Protein AF-X1E0C2-F1 (afdb_monomer_lite)

pLDDT: mean 84.41, std 10.67, range [43.22, 94.69]

Organism: NCBI:txid412755

Sequence (89 aa):
MQGEESNINSFIKELKKHKSIVKFEKKGNFIFTLNKRPRWMSVYIPLWDKRLIHSKPLIQRSDGTELWELACWDKDPLMHILKGLHEDF

Foldseek 3Di:
DDDDPVVVVVVVVVVVPPPQFPDWDDDPPDIDTDGNDDPVCVLVVLVPPPQKDQPDDWDQDPVRDIDGDIDGPDCVSVVCSVVSVVVSD

Structure (mmCIF, N/CA/C/O backbone):
data_AF-X1E0C2-F1
#
_entry.id   AF-X1E0C2-F1
#
loop_
_atom_site.group_PDB
_atom_site.id
_atom_site.type_symbol
_atom_site.label_atom_id
_atom_site.label_alt_id
_atom_site.label_comp_id
_atom_site.label_asym_id
_atom_site.label_entity_id
_atom_site.label_seq_id
_atom_site.pdbx_PDB_ins_code
_atom_site.Cartn_x
_atom_site.Cartn_y
_atom_site.Cartn_z
_atom_site.occupancy
_atom_site.B_iso_or_equiv
_atom_site.auth_seq_id
_atom_site.auth_comp_id
_atom_site.auth_asym_id
_atom_site.auth_atom_id
_atom_site.pdbx_PDB_model_num
ATOM 1 N N . MET A 1 1 ? -18.223 -2.209 8.174 1.00 70.12 1 MET A N 1
ATOM 2 C CA . MET A 1 1 ? -17.592 -2.875 9.323 1.00 70.12 1 MET A CA 1
ATOM 3 C C . MET A 1 1 ? -18.597 -3.848 9.900 1.00 70.12 1 MET A C 1
ATOM 5 O O . MET A 1 1 ? -19.772 -3.518 9.952 1.00 70.12 1 MET A O 1
ATOM 9 N N . GLN A 1 2 ? -18.150 -5.044 10.252 1.00 77.38 2 GLN A N 1
ATOM 10 C CA . GLN A 1 2 ? -18.974 -6.087 10.861 1.00 77.38 2 GLN A CA 1
ATOM 11 C C . GLN A 1 2 ? -18.342 -6.450 12.209 1.00 77.38 2 GLN A C 1
ATOM 13 O O . GLN A 1 2 ? -17.124 -6.345 12.347 1.00 77.38 2 GLN A O 1
ATOM 18 N N . GLY A 1 3 ? -19.160 -6.822 13.190 1.00 84.00 3 GLY A N 1
ATOM 19 C CA . GLY A 1 3 ? -18.726 -7.121 14.557 1.00 84.00 3 GLY A CA 1
ATOM 20 C C . GLY A 1 3 ? -19.527 -6.353 15.606 1.00 84.00 3 GLY A C 1
ATOM 21 O O . GLY A 1 3 ? -20.376 -5.527 15.271 1.00 84.00 3 GLY A O 1
ATOM 22 N N . GLU A 1 4 ? -19.256 -6.634 16.879 1.00 90.38 4 GLU A N 1
ATOM 23 C CA . GLU A 1 4 ? -19.903 -5.948 17.999 1.00 90.38 4 GLU A CA 1
ATOM 24 C C . GLU A 1 4 ? -19.559 -4.455 18.021 1.00 90.38 4 GLU A C 1
ATOM 26 O O . GLU A 1 4 ? -18.419 -4.044 17.782 1.00 90.38 4 GLU A O 1
ATOM 31 N N . GLU A 1 5 ? -20.549 -3.628 18.348 1.00 88.38 5 GLU A N 1
ATOM 32 C CA . GLU A 1 5 ? -20.420 -2.172 18.319 1.00 88.38 5 GLU A CA 1
ATOM 33 C C . GLU A 1 5 ? -19.343 -1.650 19.288 1.00 88.38 5 GLU A C 1
ATOM 35 O O . GLU A 1 5 ? -18.594 -0.726 18.957 1.00 88.38 5 GLU A O 1
ATOM 40 N N . SER A 1 6 ? -19.202 -2.291 20.451 1.00 90.94 6 SER A N 1
ATOM 41 C CA . SER A 1 6 ? -18.145 -2.031 21.438 1.00 90.94 6 SER A CA 1
ATOM 42 C C . SER A 1 6 ? -16.745 -2.181 20.829 1.00 90.94 6 SER A C 1
ATOM 44 O O . SER A 1 6 ? -15.906 -1.284 20.958 1.00 90.94 6 SER A O 1
ATOM 46 N N . ASN A 1 7 ? -16.516 -3.273 20.099 1.00 91.25 7 ASN A N 1
ATOM 47 C CA . ASN A 1 7 ? -15.239 -3.590 19.466 1.00 91.25 7 ASN A CA 1
ATOM 48 C C . ASN A 1 7 ? -14.933 -2.627 18.317 1.00 91.25 7 ASN A C 1
ATOM 50 O O . ASN A 1 7 ? -13.815 -2.118 18.215 1.00 91.25 7 ASN A O 1
ATOM 54 N N . ILE A 1 8 ? -15.938 -2.299 17.499 1.00 88.12 8 ILE A N 1
ATOM 55 C CA . ILE A 1 8 ? -15.802 -1.322 16.410 1.00 88.12 8 ILE A CA 1
ATOM 56 C C . ILE A 1 8 ? -15.403 0.052 16.965 1.00 88.12 8 ILE A C 1
ATOM 58 O O . ILE A 1 8 ? -14.493 0.701 16.441 1.00 88.12 8 ILE A O 1
ATOM 62 N N . ASN A 1 9 ? -16.055 0.503 18.038 1.00 90.19 9 ASN A N 1
ATOM 63 C CA . ASN A 1 9 ? -15.767 1.799 18.648 1.00 90.19 9 ASN A CA 1
ATOM 64 C C . ASN A 1 9 ? -14.380 1.837 19.302 1.00 90.19 9 ASN A C 1
ATOM 66 O O . ASN A 1 9 ? -13.668 2.835 19.159 1.00 90.19 9 ASN A O 1
ATOM 70 N N . SER A 1 10 ? -13.972 0.746 19.957 1.00 92.44 10 SER A N 1
ATOM 71 C CA . SER A 1 10 ? -12.624 0.603 20.515 1.00 92.44 10 SER A CA 1
ATOM 72 C C . SER A 1 10 ? -11.555 0.671 19.419 1.00 92.44 10 SER A C 1
ATOM 74 O O . SER A 1 10 ? -10.642 1.495 19.493 1.00 92.44 10 SER A O 1
ATOM 76 N N . PHE A 1 11 ? -11.732 -0.085 18.330 1.00 90.88 11 PHE A N 1
ATOM 77 C CA . PHE A 1 11 ? -10.837 -0.057 17.173 1.00 90.88 11 PHE A CA 1
ATOM 78 C C . PHE A 1 11 ? -10.695 1.352 16.584 1.00 90.88 11 PHE A C 1
ATOM 80 O O . PHE A 1 11 ? -9.582 1.828 16.377 1.00 90.88 11 PHE A O 1
ATOM 87 N N . ILE A 1 12 ? -11.808 2.060 16.358 1.00 91.19 12 ILE A N 1
ATOM 88 C CA . ILE A 1 12 ? -11.779 3.429 15.818 1.00 91.19 12 ILE A CA 1
ATOM 89 C C . ILE A 1 12 ? -11.029 4.381 16.759 1.00 91.19 12 ILE A C 1
ATOM 91 O O . ILE A 1 12 ? -10.291 5.252 16.290 1.00 91.19 12 ILE A O 1
ATOM 95 N N . LYS A 1 13 ? -11.226 4.244 18.076 1.00 92.56 13 LYS A N 1
ATOM 96 C CA . LYS A 1 13 ? -10.558 5.078 19.083 1.00 92.56 13 LYS A CA 1
ATOM 97 C C . LYS A 1 13 ? -9.046 4.884 19.047 1.00 92.56 13 LYS A C 1
ATOM 99 O O . LYS A 1 13 ? -8.323 5.876 19.096 1.00 92.56 13 LYS A O 1
ATOM 104 N N . GLU A 1 14 ? -8.579 3.644 18.938 1.00 93.62 14 GLU A N 1
ATOM 105 C CA . GLU A 1 14 ? -7.147 3.353 18.835 1.00 93.62 14 GLU A CA 1
ATOM 106 C C . GLU A 1 14 ? -6.575 3.777 17.483 1.00 93.62 14 GLU A C 1
ATOM 108 O O . GLU A 1 14 ? -5.542 4.444 17.436 1.00 93.62 14 GLU A O 1
ATOM 113 N N . LEU A 1 15 ? -7.286 3.503 16.387 1.00 90.69 15 LEU A N 1
ATOM 114 C CA . LEU A 1 15 ? -6.856 3.872 15.042 1.00 90.69 15 LEU A CA 1
ATOM 115 C C . LEU A 1 15 ? -6.592 5.379 14.931 1.00 90.69 15 LEU A C 1
ATOM 117 O O . LEU A 1 15 ? -5.540 5.779 14.444 1.00 90.69 15 LEU A O 1
ATOM 121 N N . LYS A 1 16 ? -7.486 6.226 15.462 1.00 90.44 16 LYS A N 1
ATOM 122 C CA . LYS A 1 16 ? -7.331 7.694 15.455 1.00 90.44 16 LYS A CA 1
ATOM 123 C C . LYS A 1 16 ? -6.074 8.208 16.166 1.00 90.44 16 LYS A C 1
ATOM 125 O O . LYS A 1 16 ? -5.666 9.333 15.896 1.00 90.44 16 LYS A O 1
ATOM 130 N N . LYS A 1 17 ? -5.468 7.430 17.068 1.00 92.81 17 LYS A N 1
ATOM 131 C CA . LYS A 1 17 ? -4.232 7.821 17.769 1.00 92.81 17 LYS A CA 1
ATOM 132 C C . LYS A 1 17 ? -2.978 7.607 16.920 1.00 92.81 17 LYS A C 1
ATOM 134 O O . LYS A 1 17 ? -1.900 8.056 17.310 1.00 92.81 17 LYS A O 1
ATOM 139 N N . HIS A 1 18 ? -3.083 6.907 15.790 1.00 89.00 18 HIS A N 1
ATOM 140 C CA . HIS A 1 18 ? -1.926 6.583 14.971 1.00 89.00 18 HIS A CA 1
ATOM 141 C C . HIS A 1 18 ? -1.301 7.855 14.377 1.00 89.00 18 HIS A C 1
ATOM 143 O O . HIS A 1 18 ? -1.950 8.599 13.643 1.00 89.00 18 HIS A O 1
ATOM 149 N N . LYS A 1 19 ? -0.013 8.096 14.663 1.00 87.25 19 LYS A N 1
ATOM 150 C CA . LYS A 1 19 ? 0.693 9.354 14.333 1.00 87.25 19 LYS A CA 1
ATOM 151 C C . LYS A 1 19 ? 0.753 9.673 12.834 1.00 87.25 19 LYS A C 1
ATOM 153 O O . LYS A 1 19 ? 0.996 10.822 12.467 1.00 87.25 19 LYS A O 1
ATOM 158 N N . SER A 1 20 ? 0.574 8.673 11.969 1.00 85.75 20 SER A N 1
ATOM 159 C CA . SER A 1 20 ? 0.511 8.894 10.521 1.00 85.75 20 SER A CA 1
ATOM 160 C C . SER A 1 20 ? -0.811 9.513 10.075 1.00 85.75 20 SER A C 1
ATOM 162 O O . SER A 1 20 ? -0.819 10.160 9.037 1.00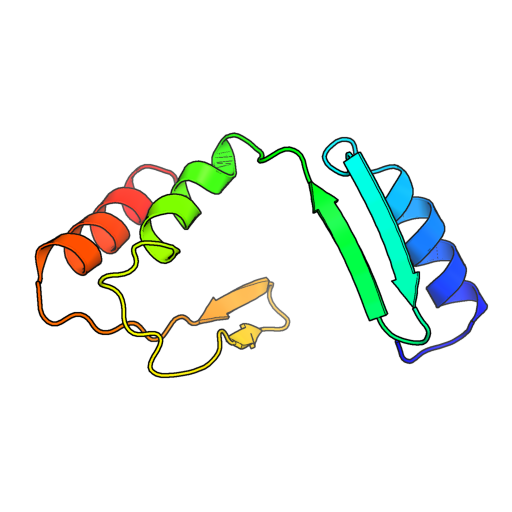 85.75 20 SER A O 1
ATOM 164 N N . ILE A 1 21 ? -1.921 9.346 10.800 1.00 90.75 21 ILE A N 1
ATOM 165 C CA . ILE A 1 21 ? -3.236 9.802 10.335 1.00 90.75 21 ILE A CA 1
ATOM 166 C C . ILE A 1 21 ? -3.350 11.320 10.510 1.00 90.75 21 ILE A C 1
ATOM 168 O O . ILE A 1 21 ? -3.302 11.848 11.616 1.00 90.75 21 ILE A O 1
ATOM 172 N N . VAL A 1 22 ? -3.528 12.025 9.395 1.00 92.00 22 VAL A N 1
ATOM 173 C CA . VAL A 1 22 ? -3.740 13.480 9.314 1.00 92.00 22 VAL A CA 1
ATOM 174 C C . VAL A 1 22 ? -5.224 13.818 9.321 1.00 92.00 22 VAL A C 1
ATOM 176 O O . VAL A 1 22 ? -5.638 14.796 9.935 1.00 92.00 22 VAL A O 1
ATOM 179 N N . LYS A 1 23 ? -6.029 13.016 8.617 1.00 93.44 23 LYS A N 1
ATOM 180 C CA . LYS A 1 23 ? -7.480 13.190 8.521 1.00 93.44 23 LYS A CA 1
ATOM 181 C C . LYS A 1 23 ? -8.161 11.839 8.650 1.00 93.44 23 LYS A C 1
ATOM 183 O O . LYS A 1 23 ? -7.675 10.850 8.109 1.00 93.44 23 LYS A O 1
ATOM 188 N N . PHE A 1 24 ? -9.296 11.814 9.333 1.00 93.94 24 PHE A N 1
ATOM 189 C CA . PHE A 1 24 ? -10.103 10.620 9.533 1.00 93.94 24 PHE A CA 1
ATOM 190 C C . PHE A 1 24 ? -11.565 10.947 9.238 1.00 93.94 24 PHE A C 1
ATOM 192 O O . PHE A 1 24 ? -12.110 11.890 9.810 1.00 93.94 24 PHE A O 1
ATOM 199 N N . GLU A 1 25 ? -12.216 10.147 8.399 1.00 94.00 25 GLU A N 1
ATOM 200 C CA . GLU A 1 25 ? -13.648 10.238 8.115 1.00 94.00 25 GLU A CA 1
ATOM 201 C C . GLU A 1 25 ? -14.285 8.846 8.208 1.00 94.00 25 GLU A C 1
ATOM 203 O O . GLU A 1 25 ? -13.758 7.871 7.677 1.00 94.00 25 GLU A O 1
ATOM 208 N N . LYS A 1 26 ? -15.441 8.740 8.871 1.00 89.00 26 LYS A N 1
ATOM 209 C CA . LYS A 1 26 ? -16.259 7.518 8.899 1.00 89.00 26 LYS A CA 1
ATOM 210 C C . LYS A 1 26 ? -17.574 7.804 8.186 1.00 89.00 26 LYS A C 1
ATOM 212 O O . LYS A 1 26 ? -18.281 8.730 8.577 1.00 89.00 26 LYS A O 1
ATOM 217 N N . LYS A 1 27 ? -17.924 6.996 7.183 1.00 88.56 27 LYS A N 1
ATOM 218 C CA . LYS A 1 27 ? -19.232 7.043 6.509 1.00 88.56 27 LYS A CA 1
ATOM 219 C C . LYS A 1 27 ? -19.847 5.651 6.499 1.00 88.56 27 LYS A C 1
ATOM 221 O O . LYS A 1 27 ? -19.392 4.767 5.777 1.00 88.56 27 LYS A O 1
ATOM 226 N N . GLY A 1 28 ? -20.864 5.456 7.340 1.00 86.38 28 GLY A N 1
ATOM 227 C CA . GLY A 1 28 ? -21.491 4.155 7.561 1.00 86.38 28 GLY A CA 1
ATOM 228 C C . GLY A 1 28 ? -20.456 3.091 7.927 1.00 86.38 28 GLY A C 1
ATOM 229 O O . GLY A 1 28 ? -19.808 3.160 8.973 1.00 86.38 28 GLY A O 1
ATOM 230 N N . ASN A 1 29 ? -20.287 2.133 7.019 1.00 85.50 29 ASN A N 1
ATOM 231 C CA . ASN A 1 29 ? -19.405 0.983 7.171 1.00 85.50 29 ASN A CA 1
ATOM 232 C C . ASN A 1 29 ? -17.975 1.184 6.662 1.00 85.50 29 ASN A C 1
ATOM 234 O O . ASN A 1 29 ? -17.184 0.244 6.769 1.00 85.50 29 ASN A O 1
ATOM 238 N N . PHE A 1 30 ? -17.657 2.377 6.161 1.00 83.44 30 PHE A N 1
ATOM 239 C CA . PHE A 1 30 ? -16.369 2.725 5.579 1.00 83.44 30 PHE A CA 1
ATOM 240 C C . PHE A 1 30 ? -15.596 3.693 6.474 1.00 83.44 30 PHE A C 1
ATOM 242 O O . PHE A 1 30 ? -16.170 4.600 7.087 1.00 83.44 30 PHE A O 1
ATOM 249 N N . ILE A 1 31 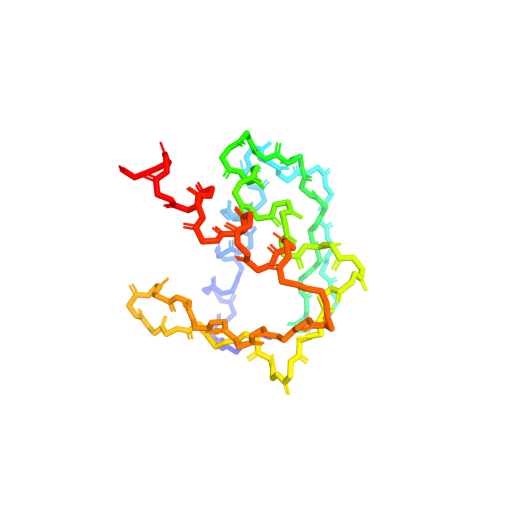? -14.280 3.503 6.507 1.00 91.19 31 ILE A N 1
ATOM 250 C CA . ILE A 1 31 ? -13.320 4.413 7.124 1.00 91.19 31 ILE A CA 1
ATOM 251 C C . ILE A 1 31 ? -12.414 4.938 6.013 1.00 91.19 31 ILE A C 1
ATOM 253 O O . ILE A 1 31 ? -11.831 4.160 5.265 1.00 91.19 31 ILE A O 1
ATOM 257 N N . PHE A 1 32 ? -12.274 6.255 5.944 1.00 88.75 32 PHE A N 1
ATOM 258 C CA . PHE A 1 32 ? -11.327 6.942 5.080 1.00 88.75 32 PHE A CA 1
ATOM 259 C C . PHE A 1 32 ? -10.276 7.610 5.961 1.00 88.75 32 PHE A C 1
ATOM 261 O O . PHE A 1 32 ? -10.609 8.317 6.915 1.00 88.75 32 PHE A O 1
ATOM 268 N N . THR A 1 33 ? -9.000 7.395 5.651 1.00 90.00 33 THR A N 1
ATOM 269 C CA . THR A 1 33 ? -7.895 8.054 6.354 1.00 90.00 33 THR A CA 1
ATOM 270 C C . THR A 1 33 ? -6.957 8.711 5.356 1.00 90.00 33 THR A C 1
ATOM 272 O O . THR A 1 33 ? -6.575 8.107 4.357 1.00 90.00 33 THR A O 1
ATOM 275 N N . LEU A 1 34 ? -6.575 9.956 5.632 1.00 87.19 34 LEU A N 1
ATOM 276 C CA . LEU A 1 34 ? -5.447 10.601 4.972 1.00 87.19 34 LEU A CA 1
ATOM 277 C C . LEU A 1 34 ? -4.232 10.421 5.872 1.00 87.19 34 LEU A C 1
ATOM 279 O O . LEU A 1 34 ? -4.258 10.870 7.017 1.00 87.19 34 LEU A O 1
ATOM 283 N N . ASN A 1 35 ? -3.177 9.795 5.361 1.00 84.75 35 ASN A N 1
ATOM 284 C CA . ASN A 1 35 ? -1.974 9.499 6.130 1.00 84.75 35 ASN A CA 1
ATOM 285 C C . ASN A 1 35 ? -0.772 10.312 5.630 1.00 84.75 35 ASN A C 1
ATOM 287 O O . ASN A 1 35 ? -0.556 10.424 4.425 1.00 84.75 35 ASN A O 1
ATOM 291 N N . LYS A 1 36 ? 0.059 10.819 6.549 1.00 84.88 36 LYS A N 1
ATOM 292 C CA . LYS A 1 36 ? 1.455 11.166 6.269 1.00 84.88 36 LYS A CA 1
ATOM 293 C C . LYS A 1 36 ? 2.160 9.888 5.857 1.00 84.88 36 LYS A C 1
ATOM 295 O O . LYS A 1 36 ? 2.166 8.917 6.612 1.00 84.88 36 LYS A O 1
ATOM 300 N N . ARG A 1 3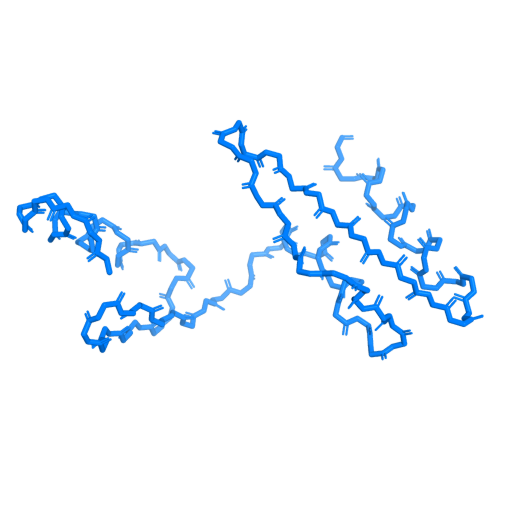7 ? 2.749 9.908 4.665 1.00 72.88 37 ARG A N 1
ATOM 301 C CA . ARG A 1 37 ? 3.446 8.758 4.103 1.00 72.88 37 ARG A CA 1
ATOM 302 C C . ARG A 1 37 ? 4.658 8.408 4.979 1.00 72.88 37 ARG A C 1
ATOM 304 O O . ARG A 1 37 ? 5.561 9.238 5.099 1.00 72.88 37 ARG A O 1
ATOM 311 N N . PRO A 1 38 ? 4.700 7.219 5.600 1.00 71.75 38 PRO A N 1
ATOM 312 C CA . PRO A 1 38 ? 5.887 6.756 6.299 1.00 71.75 38 PRO A CA 1
ATOM 313 C C . PRO A 1 38 ? 7.039 6.547 5.315 1.00 71.75 38 PRO A C 1
ATOM 315 O O . PRO A 1 38 ? 6.808 6.181 4.164 1.00 71.75 38 PRO A O 1
ATOM 318 N N . ARG A 1 39 ? 8.284 6.730 5.766 1.00 70.56 39 ARG A N 1
ATOM 319 C CA . ARG A 1 39 ? 9.467 6.573 4.904 1.00 70.56 39 ARG A CA 1
ATOM 320 C C . ARG A 1 39 ? 9.566 5.164 4.314 1.00 70.56 39 ARG A C 1
ATOM 322 O O . ARG A 1 39 ? 9.830 5.052 3.132 1.00 70.56 39 ARG A O 1
ATOM 329 N N . TRP A 1 40 ? 9.223 4.137 5.097 1.00 67.62 40 TRP A N 1
ATOM 330 C CA . TRP A 1 40 ? 9.170 2.736 4.660 1.00 67.62 40 TRP A CA 1
ATOM 331 C C . TRP A 1 40 ? 8.133 2.467 3.559 1.00 67.62 40 TRP A C 1
ATOM 333 O O . TRP A 1 40 ? 8.255 1.493 2.833 1.00 67.62 40 TRP A O 1
ATOM 343 N N . MET A 1 41 ? 7.130 3.338 3.363 1.00 67.50 41 MET A N 1
ATOM 344 C CA . MET A 1 41 ? 6.211 3.220 2.222 1.00 67.50 41 MET A CA 1
ATOM 345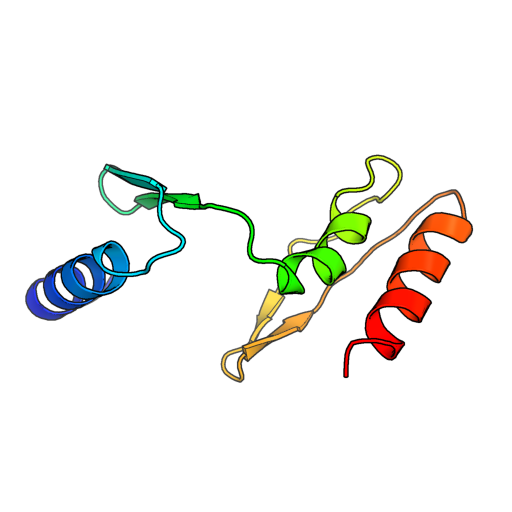 C C . MET A 1 41 ? 6.851 3.650 0.888 1.00 67.50 41 MET A C 1
ATOM 347 O O . MET A 1 41 ? 6.152 3.715 -0.133 1.00 67.50 41 MET A O 1
ATOM 351 N N . SER A 1 42 ? 8.150 3.977 0.873 1.00 68.06 42 SER A N 1
ATOM 352 C CA . SER A 1 42 ? 8.940 4.135 -0.350 1.00 68.06 42 SER A CA 1
ATOM 353 C C . SER A 1 42 ? 8.913 2.871 -1.203 1.00 68.06 42 SER A C 1
ATOM 355 O O . SER A 1 42 ? 8.772 2.984 -2.416 1.00 68.06 42 SER A O 1
ATOM 357 N N . VAL A 1 43 ? 8.910 1.689 -0.577 1.00 66.88 43 VAL A N 1
ATOM 358 C CA . VAL A 1 43 ? 8.868 0.386 -1.271 1.00 66.88 43 VAL A CA 1
ATOM 359 C C . VAL A 1 43 ? 7.589 0.177 -2.077 1.00 66.88 43 VAL A C 1
ATOM 361 O O . VAL A 1 43 ? 7.582 -0.537 -3.071 1.00 66.88 43 VAL A O 1
ATOM 364 N N . TYR A 1 44 ? 6.510 0.868 -1.697 1.00 70.94 44 TYR A N 1
ATOM 365 C CA . TYR A 1 44 ? 5.233 0.853 -2.408 1.00 70.94 44 TYR A CA 1
ATOM 366 C C . TYR A 1 44 ? 5.130 1.981 -3.456 1.00 70.94 44 TYR A C 1
ATOM 368 O O . TYR A 1 44 ? 4.120 2.069 -4.146 1.00 70.94 44 TYR A O 1
ATOM 376 N N . ILE A 1 45 ? 6.121 2.886 -3.590 1.00 72.56 45 ILE A N 1
ATOM 377 C CA . ILE A 1 45 ? 6.132 3.920 -4.654 1.00 72.56 45 ILE A CA 1
ATOM 378 C C . ILE A 1 45 ? 6.056 3.280 -6.041 1.00 72.56 45 ILE A C 1
ATOM 380 O O . ILE A 1 45 ? 5.203 3.718 -6.817 1.00 72.56 45 ILE A O 1
ATOM 384 N N . PRO A 1 46 ? 6.877 2.261 -6.358 1.00 75.94 46 PRO A N 1
ATOM 385 C CA . PRO A 1 46 ? 6.872 1.661 -7.683 1.00 75.94 46 PRO A CA 1
ATOM 386 C C . PRO A 1 46 ? 5.517 1.058 -8.065 1.00 75.94 46 PRO A C 1
ATOM 388 O O . PRO A 1 46 ? 5.141 1.136 -9.225 1.00 75.94 46 PRO A O 1
ATOM 391 N N . LEU A 1 47 ? 4.736 0.553 -7.101 1.00 79.00 47 LEU A N 1
ATOM 392 C CA . LEU A 1 47 ? 3.400 -0.016 -7.344 1.00 79.00 47 LEU A CA 1
ATOM 393 C C . LEU A 1 47 ? 2.375 1.005 -7.867 1.00 79.00 47 LEU A C 1
ATOM 395 O O . LEU A 1 47 ? 1.353 0.618 -8.436 1.00 79.00 47 LEU A O 1
ATOM 399 N N . TRP A 1 48 ? 2.649 2.302 -7.694 1.00 79.38 48 TRP A N 1
ATOM 400 C CA . TRP A 1 48 ? 1.826 3.398 -8.212 1.00 79.38 48 TRP A CA 1
ATOM 401 C C . TRP A 1 48 ? 2.334 3.974 -9.538 1.00 79.38 48 TRP A C 1
ATOM 403 O O . TRP A 1 48 ? 1.822 4.999 -9.996 1.00 79.38 48 TRP A O 1
ATOM 413 N N . ASP A 1 49 ? 3.324 3.340 -10.168 1.00 86.69 49 ASP A N 1
ATOM 414 C CA . ASP A 1 49 ? 3.722 3.673 -11.531 1.00 86.69 49 ASP A CA 1
ATOM 415 C C . ASP A 1 49 ? 2.547 3.416 -12.487 1.00 86.69 49 ASP A C 1
ATOM 417 O O . ASP A 1 49 ? 2.022 2.308 -12.583 1.00 86.69 49 ASP A O 1
ATOM 421 N N . LYS A 1 50 ? 2.131 4.457 -13.217 1.00 88.62 50 LYS A N 1
ATOM 422 C CA . LYS A 1 50 ? 0.989 4.408 -14.144 1.00 88.62 50 LYS A CA 1
ATOM 423 C C . LYS A 1 50 ? 1.192 3.439 -15.310 1.00 88.62 50 LYS A C 1
ATOM 425 O O . LYS A 1 50 ? 0.226 3.119 -15.995 1.00 88.62 50 LYS A O 1
ATOM 430 N N . ARG A 1 51 ? 2.432 3.014 -15.567 1.00 91.88 51 ARG A N 1
ATOM 431 C CA . ARG A 1 51 ? 2.764 2.010 -16.586 1.00 91.88 51 ARG A CA 1
ATOM 432 C C . ARG A 1 51 ? 2.416 0.594 -16.130 1.00 91.88 51 ARG A C 1
ATOM 434 O O . ARG A 1 51 ? 2.327 -0.298 -16.973 1.00 91.88 51 ARG A O 1
ATOM 441 N N . LEU A 1 52 ? 2.228 0.372 -14.828 1.00 92.50 52 LEU A N 1
ATOM 442 C CA . LEU A 1 52 ? 1.816 -0.922 -14.300 1.00 92.50 52 LEU A CA 1
ATOM 443 C C . LEU A 1 52 ? 0.328 -1.162 -14.534 1.00 92.50 52 LEU A C 1
ATOM 445 O O . LEU A 1 52 ? -0.523 -0.300 -14.319 1.00 92.50 52 LEU A O 1
ATOM 449 N N . ILE A 1 53 ? 0.031 -2.392 -14.918 1.00 93.00 53 ILE A N 1
ATOM 450 C CA . ILE A 1 53 ? -1.305 -2.935 -15.076 1.00 93.00 53 ILE A CA 1
ATOM 451 C C . ILE A 1 53 ? -1.534 -3.873 -13.897 1.00 93.00 53 ILE A C 1
ATOM 453 O O . ILE A 1 53 ? -0.860 -4.893 -13.753 1.00 93.00 53 ILE A O 1
ATOM 457 N N . HIS A 1 54 ? -2.503 -3.527 -13.057 1.00 90.81 54 HIS A N 1
ATOM 458 C CA . HIS A 1 54 ? -2.968 -4.383 -11.969 1.00 90.81 54 HIS A CA 1
ATOM 459 C C . HIS A 1 54 ? -3.969 -5.375 -12.560 1.00 90.81 54 HIS A C 1
ATOM 461 O O . HIS A 1 54 ? -5.143 -5.047 -12.726 1.00 90.81 54 HIS A O 1
ATOM 467 N N . SER A 1 55 ? -3.495 -6.560 -12.962 1.00 90.44 55 SER A N 1
ATOM 468 C CA . SER A 1 55 ? -4.332 -7.565 -13.639 1.00 90.44 55 SER A CA 1
ATOM 469 C C . SER A 1 55 ? -5.403 -8.146 -12.717 1.00 90.44 55 SER A C 1
ATOM 471 O O . SER A 1 55 ? -6.442 -8.611 -13.191 1.00 90.44 55 SER A O 1
ATOM 473 N N . LYS A 1 56 ? -5.165 -8.098 -11.399 1.00 89.50 56 LYS A N 1
AT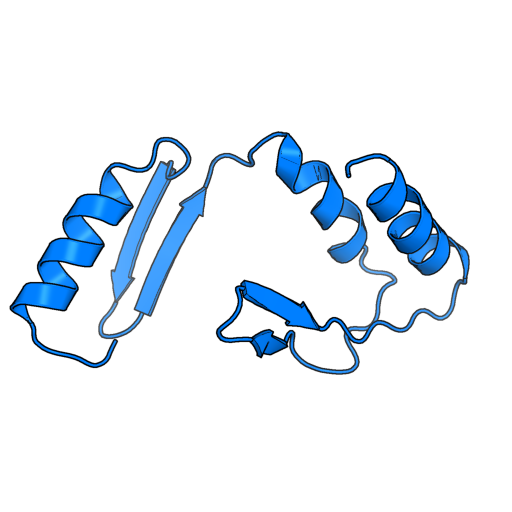OM 474 C CA . LYS A 1 56 ? -6.096 -8.511 -10.347 1.00 89.50 56 LYS A CA 1
ATOM 475 C C . LYS A 1 56 ? -6.006 -7.578 -9.136 1.00 89.50 56 LYS A C 1
ATOM 477 O O . LYS A 1 56 ? -4.976 -6.933 -8.937 1.00 89.50 56 LYS A O 1
ATOM 482 N N . PRO A 1 57 ? -7.056 -7.524 -8.297 1.00 88.00 57 PRO A N 1
ATOM 483 C CA . PRO A 1 57 ? -6.971 -6.874 -6.996 1.00 88.00 57 PRO A CA 1
ATOM 484 C C . PRO A 1 57 ? -5.878 -7.499 -6.120 1.00 88.00 57 PRO A C 1
ATOM 486 O O . PRO A 1 57 ? -5.646 -8.707 -6.180 1.00 88.00 57 PRO A O 1
ATOM 489 N N . LEU A 1 58 ? -5.273 -6.682 -5.257 1.00 87.94 58 LEU A N 1
ATOM 490 C CA . LEU A 1 58 ? -4.404 -7.149 -4.179 1.00 87.94 58 LEU A CA 1
ATOM 491 C C . LEU A 1 58 ? -5.157 -8.132 -3.276 1.00 87.94 58 LEU A C 1
ATOM 493 O O . LEU A 1 58 ? -6.263 -7.836 -2.818 1.00 87.94 58 LEU A O 1
ATOM 497 N N . ILE A 1 59 ? -4.520 -9.257 -2.958 1.00 91.00 59 ILE A N 1
ATOM 498 C CA . ILE A 1 59 ? -5.028 -10.198 -1.959 1.00 91.00 59 ILE A CA 1
ATOM 499 C C . ILE A 1 59 ? -4.170 -10.085 -0.703 1.00 91.00 59 ILE A C 1
ATOM 501 O O . ILE A 1 59 ? -2.989 -10.423 -0.728 1.00 91.00 59 ILE A O 1
ATOM 505 N N . GLN A 1 60 ? -4.777 -9.662 0.404 1.00 90.25 60 GLN A N 1
ATOM 506 C CA . GLN A 1 60 ? -4.151 -9.693 1.723 1.00 90.25 60 GLN A CA 1
ATOM 507 C C . GLN A 1 60 ? -4.590 -10.958 2.466 1.00 90.25 60 GLN A C 1
ATOM 509 O O . GLN A 1 60 ? -5.783 -11.195 2.665 1.00 90.25 60 GLN A O 1
ATOM 514 N N . ARG A 1 61 ? -3.626 -11.799 2.839 1.00 90.19 61 ARG A N 1
ATOM 515 C CA . ARG A 1 61 ? -3.855 -13.038 3.585 1.00 90.19 61 ARG A CA 1
ATOM 516 C C . ARG A 1 61 ? -3.938 -12.763 5.083 1.00 90.19 61 ARG A C 1
ATOM 518 O O . ARG A 1 61 ? -3.479 -11.737 5.579 1.00 90.19 61 ARG A O 1
ATOM 525 N N . SER A 1 62 ? -4.515 -13.711 5.819 1.00 87.62 62 SER A N 1
ATOM 526 C CA . SER A 1 62 ? -4.676 -13.620 7.275 1.00 87.62 62 SER A CA 1
ATOM 527 C C . SER A 1 62 ? -3.352 -13.592 8.043 1.00 87.62 62 SER A C 1
ATOM 529 O O . SER A 1 62 ? -3.322 -13.127 9.175 1.00 87.62 62 SER A O 1
ATOM 531 N N . ASP A 1 63 ? -2.271 -14.088 7.439 1.00 89.19 63 ASP A N 1
ATOM 532 C CA . ASP A 1 63 ? -0.910 -14.043 7.987 1.00 89.19 63 ASP A CA 1
ATOM 533 C C . ASP A 1 63 ? -0.202 -12.695 7.743 1.00 89.19 63 ASP A C 1
ATOM 535 O O . ASP A 1 63 ? 0.948 -12.521 8.136 1.00 89.19 63 ASP A O 1
ATOM 539 N N . GLY A 1 64 ? -0.884 -11.734 7.111 1.00 81.06 64 GLY A N 1
ATOM 540 C CA . GLY A 1 64 ? -0.331 -10.427 6.769 1.00 81.06 64 GLY A CA 1
ATOM 541 C C . GLY A 1 64 ? 0.418 -10.395 5.437 1.00 81.06 64 GLY A C 1
ATOM 542 O O . GLY A 1 64 ? 0.843 -9.318 5.027 1.00 81.06 64 GLY A O 1
ATOM 543 N N . THR A 1 65 ? 0.546 -11.526 4.734 1.00 87.56 65 THR A N 1
ATOM 544 C CA . THR A 1 65 ? 1.185 -11.570 3.415 1.00 87.56 65 THR A CA 1
ATOM 545 C C . THR A 1 65 ? 0.286 -10.939 2.361 1.00 87.56 65 THR A C 1
ATOM 547 O O . THR A 1 65 ? -0.925 -11.169 2.316 1.00 87.56 65 THR A O 1
ATOM 550 N N . GLU A 1 66 ? 0.899 -10.190 1.457 1.00 87.62 66 GLU A N 1
ATOM 551 C CA . GLU A 1 66 ? 0.244 -9.564 0.318 1.00 87.62 66 GLU A CA 1
ATOM 552 C C . GLU A 1 66 ? 0.629 -10.277 -0.982 1.00 87.62 66 GLU A C 1
ATOM 554 O O . GLU A 1 66 ? 1.808 -10.484 -1.266 1.00 87.62 66 GLU A O 1
ATOM 559 N N . LEU A 1 67 ? -0.366 -10.650 -1.790 1.00 90.00 67 LEU A N 1
ATOM 560 C CA . LEU A 1 67 ? -0.159 -11.199 -3.127 1.00 90.00 67 LEU A CA 1
ATOM 561 C C . LEU A 1 67 ? -0.545 -10.154 -4.173 1.00 90.00 67 LEU A C 1
ATOM 563 O O . LEU A 1 67 ? -1.717 -9.791 -4.306 1.00 90.00 67 LEU A O 1
ATOM 567 N N . TRP A 1 68 ? 0.457 -9.724 -4.933 1.00 89.19 68 TRP A N 1
ATOM 568 C CA . TRP A 1 68 ? 0.326 -8.759 -6.016 1.00 89.19 68 TRP A CA 1
ATOM 569 C C . TRP A 1 68 ? 0.474 -9.468 -7.366 1.00 89.19 68 TRP A C 1
ATOM 571 O O . TRP A 1 68 ? 1.433 -10.210 -7.574 1.00 89.19 68 TRP A O 1
ATOM 581 N N . GLU A 1 69 ? -0.452 -9.219 -8.294 1.00 91.50 69 GLU A N 1
ATOM 582 C CA . GLU A 1 69 ? -0.328 -9.642 -9.693 1.00 91.50 69 GLU A CA 1
ATOM 583 C C . GLU A 1 69 ? -0.216 -8.395 -10.574 1.00 91.50 69 GLU A C 1
ATOM 585 O O . GLU A 1 69 ? -1.157 -7.606 -10.691 1.00 91.50 69 GLU A O 1
ATOM 590 N N . LEU A 1 70 ? 0.975 -8.193 -11.136 1.00 91.19 70 LEU A N 1
ATOM 591 C CA . LEU A 1 70 ? 1.339 -6.989 -11.872 1.00 91.19 70 LEU A CA 1
ATOM 592 C C . LEU A 1 70 ? 1.820 -7.367 -13.267 1.00 91.19 70 LEU A C 1
ATOM 594 O O . LEU A 1 70 ? 2.619 -8.288 -13.435 1.00 91.19 70 LEU A O 1
ATOM 598 N N . ALA A 1 71 ? 1.372 -6.606 -14.255 1.00 93.12 71 ALA A N 1
ATOM 599 C CA . ALA A 1 71 ? 1.856 -6.669 -15.621 1.00 93.12 71 ALA A CA 1
ATOM 600 C C . ALA A 1 71 ? 2.348 -5.289 -16.066 1.00 93.12 71 ALA A C 1
ATOM 602 O O . ALA A 1 71 ? 1.976 -4.259 -15.507 1.00 93.12 71 ALA A O 1
ATOM 603 N N . CYS A 1 72 ? 3.200 -5.256 -17.080 1.00 94.69 72 CYS A N 1
ATOM 604 C CA . CYS A 1 72 ? 3.635 -4.026 -17.723 1.00 94.69 72 CYS A CA 1
ATOM 605 C C . CYS A 1 72 ? 4.070 -4.352 -19.150 1.00 94.69 72 CYS A C 1
ATOM 607 O O . CYS A 1 72 ? 4.604 -5.434 -19.396 1.00 94.69 72 CYS A O 1
ATOM 609 N N . TRP A 1 73 ? 3.839 -3.427 -20.080 1.00 94.06 73 TRP A N 1
ATOM 610 C CA . TRP A 1 73 ? 4.366 -3.547 -21.442 1.00 94.06 73 TRP A CA 1
ATOM 611 C C . TRP A 1 73 ? 5.885 -3.359 -21.471 1.00 94.06 73 TRP A C 1
ATO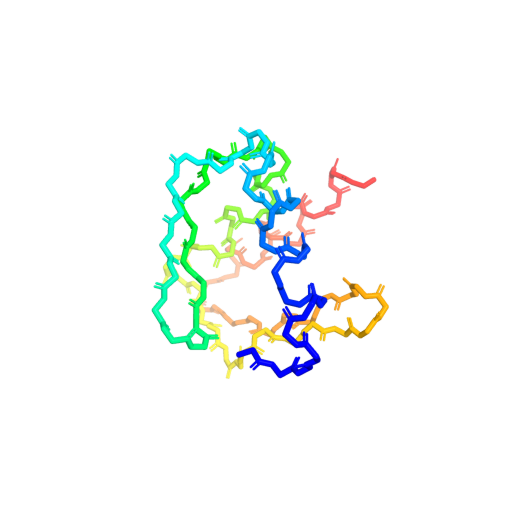M 613 O O . TRP A 1 73 ? 6.571 -4.012 -22.254 1.00 94.06 73 TRP A O 1
ATOM 623 N N . ASP A 1 74 ? 6.400 -2.524 -20.566 1.00 93.44 74 ASP A N 1
ATOM 624 C CA . ASP A 1 74 ? 7.826 -2.305 -20.366 1.00 93.44 74 ASP A CA 1
ATOM 625 C C . ASP A 1 74 ? 8.347 -3.174 -19.220 1.00 93.44 74 ASP A C 1
ATOM 627 O O . ASP A 1 74 ? 7.735 -3.299 -18.159 1.00 93.44 74 ASP A O 1
ATOM 631 N N . LYS A 1 75 ? 9.533 -3.754 -19.395 1.00 90.75 75 LYS A N 1
ATOM 632 C CA . LYS A 1 75 ? 10.150 -4.598 -18.363 1.00 90.75 75 LYS A CA 1
ATOM 633 C C . LYS A 1 75 ? 10.654 -3.791 -17.160 1.00 90.75 75 LYS A C 1
ATOM 635 O O . LYS A 1 75 ? 10.631 -4.288 -16.034 1.00 90.75 75 LYS A O 1
ATOM 640 N N . ASP A 1 76 ? 11.128 -2.568 -17.384 1.00 90.38 76 ASP A N 1
ATOM 641 C CA . ASP A 1 76 ? 11.857 -1.795 -16.373 1.00 90.38 76 ASP A CA 1
ATOM 642 C C . ASP A 1 76 ? 11.054 -1.504 -15.095 1.00 90.38 76 ASP A C 1
ATOM 644 O O . ASP A 1 76 ? 11.613 -1.702 -14.013 1.00 90.38 76 ASP A O 1
ATOM 648 N N . PRO A 1 77 ? 9.759 -1.122 -15.148 1.00 88.62 77 PRO A N 1
ATOM 649 C CA . PRO A 1 77 ? 8.950 -0.940 -13.942 1.00 88.62 77 PRO A CA 1
ATOM 650 C C . PRO A 1 77 ? 8.858 -2.208 -13.086 1.00 88.62 77 PRO A C 1
ATOM 652 O O . PRO A 1 77 ? 9.043 -2.145 -11.871 1.00 88.62 77 PRO A O 1
ATOM 655 N N . LEU A 1 78 ? 8.652 -3.372 -13.715 1.00 89.38 78 LEU A N 1
ATOM 656 C CA . LEU A 1 78 ? 8.603 -4.659 -13.013 1.00 89.38 78 LEU A CA 1
ATOM 657 C C . LEU A 1 78 ? 9.955 -4.987 -12.367 1.00 89.38 78 LEU A C 1
ATOM 659 O O . LEU A 1 78 ? 10.011 -5.410 -11.214 1.00 89.38 78 LEU A O 1
ATOM 663 N N . MET A 1 79 ? 11.057 -4.742 -13.080 1.00 89.25 79 MET A N 1
ATOM 664 C CA . MET A 1 79 ? 12.402 -4.963 -12.541 1.00 89.25 79 MET A CA 1
ATOM 665 C C . MET A 1 79 ? 12.736 -4.015 -11.391 1.00 89.25 79 MET A C 1
ATOM 667 O O . MET A 1 79 ? 13.424 -4.421 -10.458 1.00 89.25 79 MET A O 1
ATOM 671 N N . HIS A 1 80 ? 12.271 -2.768 -11.445 1.00 85.00 80 HIS A N 1
ATOM 672 C CA . HIS A 1 80 ? 12.469 -1.801 -10.372 1.00 85.00 80 HIS A CA 1
ATOM 673 C C . HIS A 1 80 ? 11.750 -2.234 -9.088 1.00 85.00 80 HIS A C 1
ATOM 675 O O . HIS A 1 80 ? 12.350 -2.168 -8.020 1.00 85.00 80 HIS A O 1
ATOM 681 N N . ILE A 1 81 ? 10.523 -2.761 -9.196 1.00 84.50 81 ILE A N 1
ATOM 682 C CA . ILE A 1 81 ? 9.788 -3.347 -8.061 1.00 84.50 81 ILE A CA 1
ATOM 683 C C . ILE A 1 81 ? 10.558 -4.535 -7.478 1.00 84.50 81 ILE A C 1
ATOM 685 O O . ILE A 1 81 ? 10.822 -4.562 -6.281 1.00 84.50 81 ILE A O 1
ATOM 689 N N . LEU A 1 82 ? 10.961 -5.495 -8.320 1.00 82.88 82 LEU A N 1
ATOM 690 C CA . LEU A 1 82 ? 11.659 -6.704 -7.866 1.00 82.88 82 LEU A CA 1
ATOM 691 C C . LEU A 1 82 ? 12.989 -6.394 -7.167 1.00 82.88 82 LEU A C 1
ATOM 693 O O . LEU A 1 82 ? 13.328 -7.049 -6.187 1.00 82.88 82 LEU A O 1
ATOM 697 N N . LYS A 1 83 ? 13.742 -5.406 -7.666 1.00 81.19 83 LYS A N 1
ATOM 698 C CA . LYS A 1 83 ? 15.021 -4.994 -7.071 1.00 81.19 83 LYS A CA 1
ATOM 699 C C . LYS A 1 83 ? 14.829 -4.160 -5.807 1.00 81.19 83 LYS A C 1
ATOM 701 O O . LYS A 1 83 ? 15.504 -4.416 -4.820 1.00 81.19 83 LYS A O 1
ATOM 706 N N . GLY A 1 84 ? 13.895 -3.206 -5.821 1.00 71.38 84 GLY A N 1
ATOM 707 C CA . GLY A 1 84 ? 13.614 -2.349 -4.666 1.00 71.38 84 GLY A CA 1
ATOM 708 C C . GLY A 1 84 ? 13.089 -3.131 -3.462 1.00 71.38 84 GLY A C 1
ATOM 709 O O . GLY A 1 84 ? 13.444 -2.825 -2.334 1.00 71.38 84 GLY A O 1
ATOM 710 N N . LEU A 1 85 ? 12.323 -4.202 -3.693 1.00 64.56 85 LEU A N 1
ATOM 711 C CA . LEU A 1 85 ? 11.870 -5.094 -2.621 1.00 64.56 85 LEU A CA 1
ATOM 712 C C . LEU A 1 85 ? 12.998 -5.919 -1.980 1.00 64.56 85 LEU A C 1
ATOM 714 O O . LEU A 1 85 ? 12.772 -6.476 -0.918 1.00 64.56 85 LEU A O 1
ATOM 718 N N . HIS A 1 86 ? 14.182 -6.031 -2.587 1.00 54.47 86 HIS A N 1
ATOM 719 C CA . HIS A 1 86 ? 15.301 -6.792 -2.016 1.00 54.47 86 HIS A CA 1
ATOM 720 C C . HIS A 1 86 ? 16.192 -5.937 -1.096 1.00 54.47 86 HIS A C 1
ATOM 722 O O . HIS A 1 86 ? 16.914 -6.481 -0.270 1.00 54.47 86 HIS A O 1
ATOM 728 N N . GLU A 1 87 ? 16.192 -4.611 -1.242 1.00 52.59 87 GLU A N 1
ATOM 729 C CA . GLU A 1 87 ? 17.095 -3.729 -0.482 1.00 52.59 87 GLU A CA 1
ATOM 730 C C . GLU A 1 87 ? 16.544 -3.331 0.899 1.00 52.59 87 GLU A C 1
ATOM 732 O O . GLU A 1 87 ? 17.308 -2.898 1.758 1.00 52.59 87 GLU A O 1
ATOM 737 N N . ASP A 1 88 ? 15.240 -3.509 1.129 1.00 48.84 88 ASP A N 1
ATOM 738 C CA . ASP A 1 88 ? 14.539 -3.068 2.342 1.00 48.84 88 ASP A CA 1
ATOM 739 C C . ASP A 1 88 ? 14.164 -4.217 3.317 1.00 48.84 88 ASP A C 1
ATOM 741 O O . ASP A 1 88 ? 13.415 -3.981 4.271 1.00 48.84 88 ASP A O 1
ATOM 745 N N . PHE A 1 89 ? 14.690 -5.437 3.107 1.00 43.22 89 PHE A N 1
ATOM 746 C CA . PHE A 1 89 ? 14.562 -6.599 4.011 1.00 43.22 89 PHE A CA 1
ATOM 747 C C . PHE A 1 89 ? 15.918 -7.140 4.473 1.00 43.22 89 PHE A C 1
ATOM 749 O O . PHE A 1 89 ? 16.823 -7.290 3.623 1.00 43.22 89 PHE A O 1
#

Secondary structure (DSSP, 8-state):
--S-HHHHHHHHHHHTT-TTEEEEEEETTEEEEEEPPPGGGGGGSGGG-TTEEE-S--EE-TTS-EE--EEESSHHHHHHHHHHHHH--

Radius of gyration: 16.69 Å; chains: 1; bounding box: 39×28×43 Å